Protein AF-A0A959NZ30-F1 (afdb_monomer_lite)

Foldseek 3Di:
DDLPPDPPPPPDLDELVNVVVSCVVVVNDPVNSVVVLVVVLVVVLCVLVCLVPDPDDPVVSVVVVVVSVVSCVSHVRDHDRPPPPPDDD

Secondary structure (DSSP, 8-state):
--TTS-S-SS-----HHHHHHHHHHTT--HHHHHHHHHHHHHHHHHHHHHHHTSS--HHHHHHHHHHHHHHHHHTT---------S---

Structure (mmCIF, N/CA/C/O backbone):
data_AF-A0A959NZ30-F1
#
_entry.id   AF-A0A959NZ30-F1
#
loop_
_atom_site.group_PDB
_atom_site.id
_atom_site.type_symbol
_atom_site.label_atom_id
_atom_site.label_alt_id
_atom_site.label_comp_id
_atom_site.label_asym_id
_atom_site.label_entity_id
_atom_site.label_seq_id
_atom_site.pdbx_PDB_ins_code
_atom_site.Cartn_x
_atom_site.Cartn_y
_atom_site.Cartn_z
_atom_site.occupancy
_atom_site.B_iso_or_equiv
_atom_site.auth_seq_id
_atom_site.auth_comp_id
_atom_site.auth_asym_id
_atom_site.auth_atom_id
_atom_site.pdbx_PDB_model_num
ATOM 1 N N . GLU A 1 1 ? -5.997 4.622 -20.807 1.00 35.75 1 GLU A N 1
ATOM 2 C CA . GLU A 1 1 ? -5.985 3.169 -21.071 1.00 35.75 1 GLU A CA 1
ATOM 3 C C . GLU A 1 1 ? -6.396 2.427 -19.806 1.00 35.75 1 GLU A C 1
ATOM 5 O O . GLU A 1 1 ? -5.854 2.688 -18.735 1.00 35.75 1 GLU A O 1
ATOM 10 N N . GLU A 1 2 ? -7.446 1.613 -19.906 1.00 38.66 2 GLU A N 1
ATOM 11 C CA . GLU A 1 2 ? -8.105 0.925 -18.793 1.00 38.66 2 GLU A CA 1
ATOM 12 C C . GLU A 1 2 ? -7.210 -0.160 -18.171 1.00 38.66 2 GLU A C 1
ATOM 14 O O . GLU A 1 2 ? -7.193 -1.306 -18.610 1.00 38.66 2 GLU A O 1
ATOM 19 N N . LEU A 1 3 ? -6.517 0.160 -17.074 1.00 53.78 3 LEU A N 1
ATOM 20 C CA . LEU A 1 3 ? -5.836 -0.852 -16.249 1.00 53.78 3 LEU A CA 1
ATOM 21 C C . LEU A 1 3 ? -6.815 -1.773 -15.484 1.00 53.78 3 LEU A C 1
ATOM 23 O O . LEU A 1 3 ? -6.396 -2.746 -14.859 1.00 53.78 3 LEU A O 1
ATOM 27 N N . ALA A 1 4 ? -8.112 -1.451 -15.496 1.00 58.81 4 ALA A N 1
ATOM 28 C CA . ALA A 1 4 ? -9.146 -2.119 -14.708 1.00 58.81 4 ALA A CA 1
ATOM 29 C C . ALA A 1 4 ? -9.627 -3.465 -15.294 1.00 58.81 4 ALA A C 1
ATOM 31 O O . ALA A 1 4 ? -10.254 -4.246 -14.581 1.00 58.81 4 ALA A O 1
ATOM 32 N N . LEU A 1 5 ? -9.325 -3.783 -1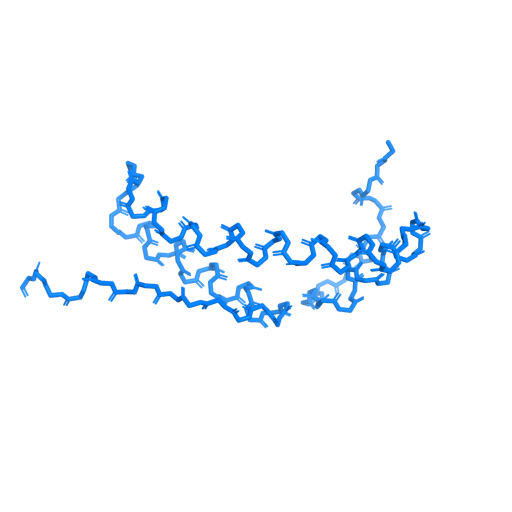6.559 1.00 59.25 5 LEU A N 1
ATOM 33 C CA . LEU A 1 5 ? -9.988 -4.865 -17.301 1.00 59.25 5 LEU A CA 1
ATOM 34 C C . LEU A 1 5 ? -9.031 -5.968 -17.782 1.00 59.25 5 LEU A C 1
ATOM 36 O O . LEU A 1 5 ? -8.901 -6.193 -18.979 1.00 59.25 5 LEU A O 1
ATOM 40 N N . LYS A 1 6 ? -8.386 -6.700 -16.855 1.00 51.56 6 LYS A N 1
ATOM 41 C CA . LYS A 1 6 ? -8.047 -8.140 -17.048 1.00 51.56 6 LYS A CA 1
ATOM 42 C C . LYS A 1 6 ? -7.416 -8.857 -15.844 1.00 51.56 6 LYS A C 1
ATOM 44 O O . LYS A 1 6 ? -6.687 -9.830 -16.033 1.00 51.56 6 LYS A O 1
ATOM 49 N N . GLN A 1 7 ? -7.682 -8.471 -14.594 1.00 47.06 7 GLN A N 1
ATOM 50 C CA . GLN A 1 7 ? -7.389 -9.412 -13.504 1.00 47.06 7 GLN A CA 1
ATOM 51 C C . GLN A 1 7 ? -8.501 -10.456 -13.440 1.00 47.06 7 GLN A C 1
ATOM 53 O O . GLN A 1 7 ? -9.579 -10.218 -12.911 1.00 47.06 7 GLN A O 1
ATOM 58 N N . ASN A 1 8 ? -8.209 -11.596 -14.065 1.00 44.06 8 ASN A N 1
ATOM 59 C CA . ASN A 1 8 ? -8.989 -12.825 -14.094 1.00 44.06 8 ASN A CA 1
ATOM 60 C C . ASN A 1 8 ? -9.858 -12.993 -12.832 1.00 44.06 8 ASN A C 1
ATOM 62 O O . ASN A 1 8 ? -9.357 -13.176 -11.720 1.00 44.06 8 ASN A O 1
ATOM 66 N N . SER A 1 9 ? -11.166 -12.906 -13.046 1.00 46.59 9 SER A N 1
ATOM 67 C CA . SER A 1 9 ? -12.272 -12.706 -12.109 1.00 46.59 9 SER A CA 1
ATOM 68 C C . SER A 1 9 ? -12.534 -13.874 -11.144 1.00 46.59 9 SER A C 1
ATOM 70 O O . SER A 1 9 ? -13.681 -14.204 -10.847 1.00 46.59 9 SER A O 1
ATOM 72 N N . LYS A 1 10 ? -11.498 -14.552 -10.638 1.00 48.44 10 LYS A N 1
ATOM 73 C CA . LYS A 1 10 ? -11.641 -15.803 -9.880 1.00 48.44 10 LYS A CA 1
ATOM 74 C C . LYS A 1 10 ? -11.062 -15.706 -8.472 1.00 48.44 10 LYS A C 1
AT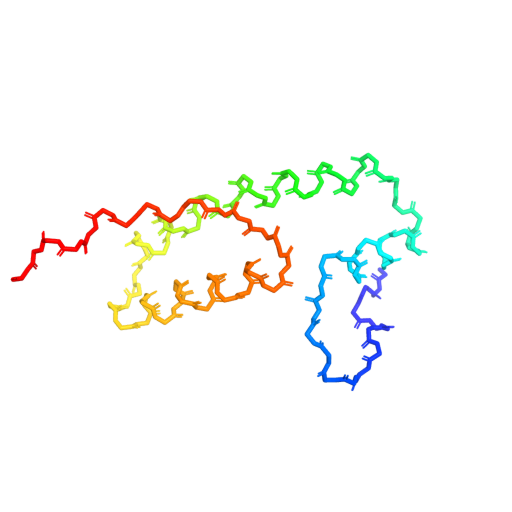OM 76 O O . LYS A 1 10 ? -10.074 -16.361 -8.178 1.00 48.44 10 LYS A O 1
ATOM 81 N N . LYS A 1 11 ? -11.696 -14.905 -7.602 1.00 54.75 11 LYS A N 1
ATOM 82 C CA . LYS A 1 11 ? -11.648 -14.992 -6.117 1.00 54.75 11 LYS A CA 1
ATOM 83 C C . LYS A 1 11 ? -10.271 -15.317 -5.486 1.00 54.75 11 LYS A C 1
ATOM 85 O O . LYS A 1 11 ? -10.210 -15.997 -4.463 1.00 54.75 11 LYS A O 1
ATOM 90 N N . ARG A 1 12 ? -9.154 -14.879 -6.076 1.00 59.78 12 ARG A N 1
ATOM 91 C CA . ARG A 1 12 ? -7.802 -15.228 -5.616 1.00 59.78 12 ARG A CA 1
ATOM 92 C C . ARG A 1 12 ? -7.211 -14.019 -4.895 1.00 59.78 12 ARG A C 1
ATOM 94 O O . ARG A 1 12 ? -7.304 -12.901 -5.391 1.00 59.78 12 ARG A O 1
ATOM 101 N N . LYS A 1 13 ? -6.657 -14.233 -3.696 1.00 69.19 13 LYS A N 1
ATOM 102 C CA . LYS A 1 13 ? -5.973 -13.187 -2.916 1.00 69.19 13 LYS A CA 1
ATOM 103 C C . LYS A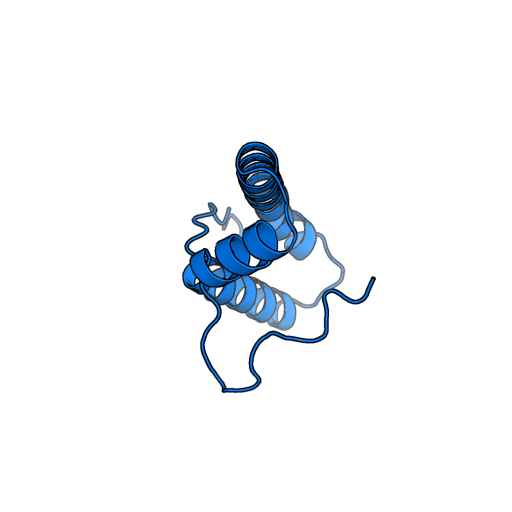 1 13 ? -4.794 -12.672 -3.750 1.00 69.19 13 LYS A C 1
ATOM 105 O O . LYS A 1 13 ? -3.867 -13.442 -3.987 1.00 69.19 13 LYS A O 1
ATOM 110 N N . LEU A 1 14 ? -4.867 -11.422 -4.210 1.00 75.88 14 LEU A N 1
ATOM 111 C CA . LEU A 1 14 ? -3.823 -10.792 -5.019 1.00 75.88 14 LEU A CA 1
ATOM 112 C C . LEU A 1 14 ? -2.541 -10.666 -4.200 1.00 75.88 14 LEU A C 1
ATOM 114 O O . LEU A 1 14 ? -2.551 -10.101 -3.106 1.00 75.88 14 LEU A O 1
ATOM 118 N N . LYS A 1 15 ? -1.446 -11.194 -4.735 1.00 83.06 15 LYS A N 1
ATOM 119 C CA . LYS A 1 15 ? -0.106 -11.121 -4.160 1.00 83.06 15 LYS A CA 1
ATOM 120 C C . LYS A 1 15 ? 0.722 -10.083 -4.902 1.00 83.06 15 LYS A C 1
ATOM 122 O O . LYS A 1 15 ? 0.449 -9.741 -6.049 1.00 83.06 15 LYS A O 1
ATOM 127 N N . ARG A 1 16 ? 1.824 -9.655 -4.286 1.00 83.75 16 ARG A N 1
ATOM 128 C CA . ARG A 1 16 ? 2.810 -8.752 -4.904 1.00 83.75 16 ARG A CA 1
ATOM 129 C C . ARG A 1 16 ? 3.271 -9.209 -6.296 1.00 83.75 16 ARG A C 1
ATOM 131 O O . ARG A 1 16 ? 3.446 -8.380 -7.182 1.00 83.75 16 ARG A O 1
ATOM 138 N N . LYS A 1 17 ? 3.423 -10.525 -6.492 1.00 83.19 17 LYS A N 1
ATOM 139 C CA . LYS A 1 17 ? 3.804 -11.128 -7.779 1.00 83.19 17 LYS A CA 1
ATOM 140 C C . LYS A 1 17 ? 2.779 -10.856 -8.883 1.00 83.19 17 LYS A C 1
ATOM 142 O O . LYS A 1 17 ? 3.185 -10.487 -9.976 1.00 83.19 17 LYS A O 1
ATOM 147 N N . ASP A 1 18 ? 1.484 -10.922 -8.574 1.00 83.19 18 ASP A N 1
ATOM 148 C CA . ASP A 1 18 ? 0.417 -10.663 -9.552 1.00 83.19 18 ASP A CA 1
ATOM 149 C C . ASP A 1 18 ? 0.469 -9.214 -10.067 1.00 83.19 18 ASP A C 1
ATOM 151 O O . ASP A 1 18 ? 0.259 -8.947 -11.250 1.00 83.19 18 ASP A O 1
ATOM 155 N N . PHE A 1 19 ? 0.809 -8.265 -9.187 1.00 83.31 19 PHE A N 1
ATOM 156 C CA . PHE A 1 19 ? 1.023 -6.869 -9.567 1.00 83.31 19 PHE A CA 1
ATOM 157 C C . PHE A 1 19 ? 2.287 -6.694 -10.411 1.00 83.31 19 PHE A C 1
ATOM 159 O O . PHE A 1 19 ? 2.248 -5.985 -11.413 1.00 83.31 19 PHE A O 1
ATOM 166 N N . ASN A 1 20 ? 3.391 -7.349 -10.043 1.00 85.31 20 ASN A N 1
ATOM 167 C CA . ASN A 1 20 ? 4.624 -7.307 -10.832 1.00 85.31 20 ASN A CA 1
ATOM 168 C C . ASN A 1 20 ? 4.409 -7.871 -12.242 1.00 85.31 20 ASN A C 1
ATOM 170 O O . ASN A 1 20 ? 4.833 -7.247 -13.207 1.00 85.31 20 ASN A O 1
ATOM 174 N N . GLU A 1 21 ? 3.702 -8.994 -12.378 1.00 85.31 21 GLU A N 1
ATOM 175 C CA . GLU A 1 21 ? 3.367 -9.583 -13.678 1.00 85.31 21 GLU A CA 1
ATOM 176 C C . GLU A 1 21 ? 2.466 -8.672 -14.515 1.00 85.31 21 GLU A C 1
ATOM 178 O O . GLU A 1 21 ? 2.682 -8.530 -15.716 1.00 85.31 21 GLU A O 1
ATOM 183 N N . ALA A 1 22 ? 1.464 -8.035 -13.901 1.00 83.38 22 ALA A N 1
ATOM 184 C CA . ALA A 1 22 ? 0.598 -7.086 -14.596 1.00 83.38 22 ALA A CA 1
ATOM 185 C C . ALA A 1 22 ? 1.376 -5.849 -15.078 1.00 83.38 22 ALA A C 1
ATOM 187 O O . ALA A 1 22 ? 1.204 -5.420 -16.216 1.00 83.38 22 ALA A O 1
ATOM 188 N N . MET A 1 23 ? 2.266 -5.310 -14.242 1.00 86.62 23 MET A N 1
ATOM 189 C CA . MET A 1 23 ? 3.114 -4.168 -14.593 1.00 86.62 23 MET A CA 1
ATOM 190 C C . MET A 1 23 ? 4.146 -4.525 -15.670 1.00 86.62 23 MET A C 1
ATOM 192 O O . MET A 1 23 ? 4.353 -3.745 -16.595 1.00 86.62 23 MET A O 1
ATOM 196 N N . ALA A 1 24 ? 4.737 -5.719 -15.601 1.00 83.69 24 ALA A N 1
ATOM 197 C CA . ALA A 1 24 ? 5.647 -6.219 -16.628 1.00 83.69 24 ALA A CA 1
ATOM 198 C C . ALA A 1 24 ? 4.930 -6.415 -17.976 1.00 83.69 24 ALA A C 1
ATOM 200 O O . ALA A 1 24 ? 5.455 -6.023 -19.015 1.00 83.69 24 ALA A O 1
ATOM 201 N N . LYS A 1 25 ? 3.698 -6.946 -17.969 1.00 85.75 25 LYS A N 1
ATOM 202 C CA . LYS A 1 25 ? 2.844 -7.044 -19.171 1.00 85.75 25 LYS A CA 1
ATOM 203 C C . LYS A 1 25 ? 2.493 -5.678 -19.757 1.00 85.75 25 LYS A C 1
ATOM 205 O O . LYS A 1 25 ? 2.362 -5.563 -20.968 1.00 85.75 25 LYS A O 1
ATOM 210 N N . ALA A 1 26 ? 2.384 -4.657 -18.913 1.00 84.38 26 ALA A N 1
ATOM 211 C CA . ALA A 1 26 ? 2.209 -3.266 -19.320 1.00 84.38 26 ALA A CA 1
ATOM 212 C C . ALA A 1 26 ? 3.528 -2.581 -19.743 1.00 84.38 26 ALA A C 1
ATOM 214 O O . ALA A 1 26 ? 3.567 -1.359 -19.840 1.00 84.38 26 ALA A O 1
ATOM 215 N N . GLN A 1 27 ? 4.609 -3.346 -19.960 1.00 87.25 27 GLN A N 1
ATOM 216 C CA . GLN A 1 27 ? 5.932 -2.852 -20.365 1.00 87.25 27 GLN A CA 1
ATOM 217 C C . GLN A 1 27 ? 6.534 -1.814 -19.400 1.00 87.25 27 GLN A C 1
ATOM 219 O O . GLN A 1 27 ? 7.370 -0.996 -19.785 1.00 87.25 27 GLN A O 1
ATOM 224 N N . ILE A 1 28 ? 6.146 -1.850 -18.121 1.00 87.06 28 ILE A N 1
ATOM 225 C CA . ILE A 1 28 ? 6.721 -0.972 -17.101 1.00 87.06 28 ILE A CA 1
ATOM 226 C C . ILE A 1 28 ? 8.116 -1.501 -16.729 1.00 87.06 28 ILE A C 1
ATOM 228 O O . ILE A 1 28 ? 8.238 -2.668 -16.347 1.00 87.06 28 ILE A O 1
ATOM 232 N N . PRO A 1 29 ? 9.171 -0.663 -16.769 1.00 90.19 29 PRO A N 1
ATOM 233 C CA . PRO A 1 29 ? 10.519 -1.083 -16.400 1.00 90.19 29 PRO A CA 1
ATOM 234 C C . PRO A 1 29 ? 10.602 -1.581 -14.955 1.00 90.19 29 PRO A C 1
ATOM 236 O O . PRO A 1 29 ? 10.038 -0.969 -14.046 1.00 90.19 29 PRO A O 1
ATOM 239 N N . GLU A 1 30 ? 11.397 -2.621 -14.706 1.00 86.44 30 GLU A N 1
ATOM 240 C CA . GLU A 1 30 ? 11.564 -3.212 -13.369 1.00 86.44 30 GLU A CA 1
ATOM 241 C C . GLU A 1 30 ? 12.010 -2.181 -12.318 1.00 86.44 30 GLU A C 1
ATOM 243 O O . GLU A 1 30 ? 11.468 -2.126 -11.214 1.00 86.44 30 GLU A O 1
ATOM 248 N N . LYS A 1 31 ? 12.900 -1.255 -12.701 1.00 89.38 31 LYS A N 1
ATOM 249 C CA . LYS A 1 31 ? 13.328 -0.130 -11.853 1.00 89.38 31 LYS A CA 1
ATOM 250 C C . LYS A 1 31 ? 12.170 0.802 -11.476 1.00 89.38 31 LYS A C 1
ATOM 252 O O . LYS A 1 31 ? 12.126 1.330 -10.364 1.00 89.38 31 LYS A O 1
ATOM 257 N N . ALA A 1 32 ? 11.216 1.016 -12.382 1.00 88.25 32 ALA A N 1
ATOM 258 C CA . ALA A 1 32 ? 10.025 1.816 -12.108 1.00 88.25 32 ALA A CA 1
ATOM 259 C C . ALA A 1 32 ? 9.055 1.074 -11.174 1.00 88.25 32 ALA A C 1
ATOM 261 O O . ALA A 1 32 ? 8.500 1.693 -10.264 1.00 88.25 32 ALA A O 1
ATOM 262 N N . ILE A 1 33 ? 8.921 -0.248 -11.327 1.00 87.00 33 ILE A N 1
ATOM 263 C CA . ILE A 1 33 ? 8.147 -1.115 -10.424 1.00 87.00 33 ILE A CA 1
ATOM 264 C C . ILE A 1 33 ? 8.745 -1.092 -9.010 1.00 87.00 33 ILE A C 1
ATOM 266 O O . ILE A 1 33 ? 8.027 -0.905 -8.026 1.00 87.00 33 ILE A O 1
ATOM 270 N N . GLU A 1 34 ? 10.065 -1.221 -8.881 1.00 88.69 34 GLU A N 1
ATOM 271 C CA . GLU A 1 34 ? 10.753 -1.152 -7.589 1.00 88.69 34 GLU A CA 1
ATOM 272 C C . GLU A 1 34 ? 10.561 0.220 -6.923 1.00 88.69 34 GLU A C 1
ATOM 274 O O . GLU A 1 34 ? 10.211 0.307 -5.741 1.00 88.69 34 GLU A O 1
ATOM 279 N N . ASN A 1 35 ? 10.709 1.303 -7.692 1.00 91.44 35 ASN A N 1
ATOM 280 C CA . ASN A 1 35 ? 10.463 2.663 -7.215 1.00 91.44 35 ASN A CA 1
ATOM 281 C C . ASN A 1 35 ? 9.008 2.870 -6.774 1.00 91.44 35 ASN A C 1
ATOM 283 O O . ASN A 1 35 ? 8.764 3.556 -5.779 1.00 91.44 35 ASN A O 1
ATOM 287 N N . LEU A 1 36 ? 8.042 2.267 -7.471 1.00 89.81 36 LEU A N 1
ATOM 288 C CA . LEU A 1 36 ? 6.636 2.300 -7.082 1.00 89.81 36 LEU A CA 1
ATOM 289 C C . LEU A 1 36 ? 6.425 1.615 -5.731 1.00 89.81 36 LEU A C 1
ATOM 291 O O . LEU A 1 36 ? 5.799 2.202 -4.848 1.00 89.81 36 LEU A O 1
ATOM 295 N N . TRP A 1 37 ? 6.993 0.424 -5.527 1.00 87.81 37 TRP A N 1
ATOM 296 C CA . TRP A 1 37 ? 6.916 -0.275 -4.241 1.00 87.81 37 TRP A CA 1
ATOM 297 C C . TRP A 1 37 ? 7.574 0.518 -3.112 1.00 87.81 37 TRP A C 1
ATOM 299 O O . TRP A 1 37 ? 6.995 0.623 -2.031 1.00 87.81 37 TRP A O 1
ATOM 309 N N . LYS A 1 38 ? 8.735 1.138 -3.358 1.00 88.25 38 LYS A N 1
ATOM 310 C CA . LYS A 1 38 ? 9.401 2.024 -2.387 1.00 88.25 38 LYS A CA 1
ATOM 311 C C . LYS A 1 38 ? 8.513 3.210 -2.008 1.00 88.25 38 LYS A C 1
ATOM 313 O O . LYS A 1 38 ? 8.323 3.478 -0.821 1.00 88.25 38 LYS A O 1
ATOM 318 N N . LYS A 1 39 ? 7.911 3.884 -2.995 1.00 88.38 39 LYS A N 1
ATOM 319 C CA . LYS A 1 39 ? 6.966 4.990 -2.763 1.00 88.38 39 LYS A CA 1
ATOM 320 C C . LYS A 1 39 ? 5.725 4.529 -2.001 1.00 88.38 39 LYS A C 1
ATOM 322 O O . LYS A 1 39 ? 5.303 5.216 -1.077 1.00 88.38 39 LYS A O 1
ATOM 327 N N . LYS A 1 40 ? 5.165 3.364 -2.341 1.00 86.00 40 LYS A N 1
ATOM 328 C CA . LYS A 1 40 ? 4.019 2.782 -1.628 1.00 86.00 40 LYS A CA 1
ATOM 329 C C . LYS A 1 40 ? 4.360 2.472 -0.174 1.00 86.00 40 LYS A C 1
ATOM 331 O O . LYS A 1 40 ? 3.619 2.908 0.698 1.00 86.00 40 LYS A O 1
ATOM 336 N N . LYS A 1 41 ? 5.499 1.824 0.095 1.00 85.69 41 LYS A N 1
ATOM 337 C CA . LYS A 1 41 ? 5.965 1.546 1.463 1.00 85.69 41 LYS A CA 1
ATOM 338 C C . LYS A 1 41 ? 6.111 2.833 2.276 1.00 85.69 41 LYS A C 1
ATOM 340 O O . LYS A 1 41 ? 5.588 2.900 3.382 1.00 85.69 41 LYS A O 1
ATOM 345 N N . LYS A 1 42 ? 6.750 3.863 1.707 1.00 85.69 42 LYS A N 1
ATOM 346 C CA . LYS A 1 42 ? 6.899 5.173 2.359 1.00 85.69 42 LYS A CA 1
ATOM 347 C C . LYS A 1 42 ? 5.548 5.842 2.629 1.00 85.69 42 LYS A C 1
ATOM 349 O O . LYS A 1 42 ? 5.332 6.369 3.708 1.00 85.69 42 LYS A O 1
ATOM 354 N N . GLY A 1 43 ? 4.625 5.793 1.669 1.00 84.81 43 GLY A N 1
ATOM 355 C CA . GLY A 1 43 ? 3.285 6.360 1.832 1.00 84.81 43 GLY A CA 1
ATOM 356 C C . GLY A 1 43 ? 2.475 5.668 2.929 1.00 84.81 43 GLY A C 1
ATOM 357 O O . GLY A 1 43 ? 1.832 6.347 3.721 1.00 84.81 43 GLY A O 1
ATOM 358 N N . MET A 1 44 ? 2.548 4.335 3.012 1.00 83.31 44 MET A N 1
ATOM 359 C CA . MET A 1 44 ? 1.813 3.556 4.016 1.00 83.31 44 MET A CA 1
ATOM 360 C C . MET A 1 44 ? 2.258 3.846 5.451 1.00 83.31 44 MET A C 1
ATOM 362 O O . MET A 1 44 ? 1.426 3.780 6.349 1.00 83.31 44 MET A O 1
ATOM 366 N N . GLN A 1 45 ? 3.522 4.220 5.680 1.00 82.69 45 GLN A N 1
ATOM 367 C CA . GLN A 1 45 ? 3.990 4.626 7.015 1.00 82.69 45 GLN A CA 1
ATOM 368 C C . GLN A 1 45 ? 3.185 5.810 7.573 1.00 82.69 45 GLN A C 1
ATOM 370 O O . GLN A 1 45 ? 2.908 5.852 8.767 1.00 82.69 45 GLN A O 1
ATOM 375 N N . ASN A 1 46 ? 2.736 6.714 6.700 1.00 84.44 46 ASN A N 1
ATOM 376 C CA . ASN A 1 46 ? 1.979 7.900 7.094 1.00 84.44 46 ASN A CA 1
ATOM 377 C C . ASN A 1 46 ? 0.471 7.627 7.223 1.00 84.44 46 ASN A C 1
ATOM 379 O O . ASN A 1 46 ? -0.257 8.447 7.773 1.00 84.44 46 ASN A O 1
ATOM 383 N N . TRP A 1 47 ? -0.034 6.500 6.707 1.00 85.44 47 TRP A N 1
ATOM 384 C CA . TRP A 1 47 ? -1.474 6.215 6.715 1.00 85.44 47 TRP A CA 1
ATOM 385 C C . TRP A 1 47 ? -2.015 6.060 8.130 1.00 85.44 47 TRP A C 1
ATOM 387 O O . TRP A 1 47 ? -3.096 6.563 8.415 1.00 85.44 47 TRP A O 1
ATOM 397 N N . THR A 1 48 ? -1.252 5.430 9.021 1.00 80.38 48 THR A N 1
ATOM 398 C CA . THR A 1 48 ? -1.632 5.262 10.429 1.00 80.38 48 THR A CA 1
ATOM 399 C C . THR A 1 48 ? -1.877 6.614 11.096 1.00 80.38 48 THR A C 1
ATOM 401 O O . THR A 1 48 ? -2.917 6.815 11.716 1.00 80.38 48 THR A O 1
ATOM 404 N N . GLU A 1 49 ? -0.962 7.566 10.910 1.00 83.81 49 GLU A N 1
ATOM 405 C CA . GLU A 1 49 ? -1.065 8.912 11.477 1.00 83.81 49 GLU A CA 1
ATOM 406 C C . GLU A 1 49 ? -2.243 9.694 10.880 1.00 83.81 49 GLU A C 1
ATOM 408 O O . GLU A 1 49 ? -3.025 10.291 11.615 1.00 83.81 49 GLU A O 1
ATOM 413 N N . LEU A 1 50 ? -2.441 9.621 9.560 1.00 85.75 50 LEU A N 1
ATOM 414 C CA . LEU A 1 50 ? -3.585 10.254 8.894 1.00 85.75 50 LEU A CA 1
ATOM 415 C C . LEU A 1 50 ? -4.923 9.699 9.394 1.00 85.75 50 LEU A C 1
ATOM 417 O O . LEU A 1 50 ? -5.873 10.451 9.587 1.00 85.75 50 LEU A O 1
ATOM 421 N N . ILE A 1 51 ? -5.000 8.390 9.630 1.00 85.69 51 ILE A N 1
ATOM 422 C CA . ILE A 1 51 ? -6.198 7.720 10.142 1.00 85.69 51 ILE A CA 1
ATOM 423 C C . ILE A 1 51 ? -6.449 8.105 11.604 1.00 85.69 51 ILE A C 1
ATOM 425 O O . ILE A 1 51 ? -7.595 8.350 11.984 1.00 85.69 51 ILE A O 1
ATOM 429 N N . ILE A 1 52 ? -5.396 8.235 12.414 1.00 81.06 52 ILE A N 1
ATOM 430 C CA . ILE A 1 52 ? -5.490 8.716 13.799 1.00 81.06 52 ILE A CA 1
ATOM 431 C C . ILE A 1 52 ? -5.924 10.188 13.863 1.00 81.06 52 ILE A C 1
ATOM 433 O O . ILE A 1 52 ? -6.736 10.549 14.714 1.00 81.06 52 ILE A O 1
ATOM 437 N N . ASN A 1 53 ? -5.445 11.030 12.954 1.00 85.56 53 ASN A N 1
ATOM 438 C CA . ASN A 1 53 ? -5.777 12.457 12.931 1.00 85.56 53 ASN A CA 1
ATOM 439 C C . ASN A 1 53 ? -7.057 12.769 12.137 1.00 85.56 53 ASN A C 1
ATOM 441 O O . ASN A 1 53 ? -7.466 13.922 12.038 1.00 85.56 53 ASN A O 1
ATOM 445 N N . SER A 1 54 ? -7.704 11.752 11.566 1.00 85.50 54 SER A N 1
ATOM 446 C CA . SER A 1 54 ? -8.954 11.915 10.826 1.00 85.50 54 SER A CA 1
ATOM 447 C C . SER A 1 54 ? -10.169 12.055 11.750 1.00 85.50 54 SER A C 1
ATOM 449 O O . SER A 1 54 ? -10.200 11.512 12.857 1.00 85.50 54 SER A O 1
ATOM 451 N N . PHE A 1 55 ? -11.225 12.696 11.241 1.00 87.19 55 PHE A N 1
ATOM 452 C CA . PHE A 1 55 ? -12.536 12.845 11.896 1.00 87.19 55 PHE A CA 1
ATOM 453 C C . PHE A 1 55 ? -13.359 11.536 11.960 1.00 87.19 55 PHE A C 1
ATOM 455 O O . PHE A 1 55 ? -14.585 11.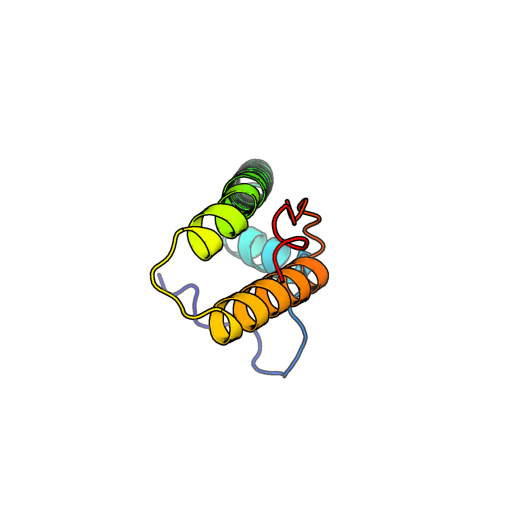559 12.039 1.00 87.19 55 PHE A O 1
ATOM 462 N N . ILE A 1 56 ? -12.696 10.378 11.895 1.00 85.00 56 ILE A N 1
ATOM 463 C CA . ILE A 1 56 ? -13.312 9.050 11.926 1.00 85.00 56 ILE A CA 1
ATOM 464 C C . ILE A 1 56 ? -13.472 8.596 13.384 1.00 85.00 56 ILE A C 1
ATOM 466 O O . ILE A 1 56 ? -12.548 8.731 14.191 1.00 85.00 56 ILE A O 1
ATOM 470 N N . GLY A 1 57 ? -14.627 8.009 13.717 1.00 87.12 57 GLY A N 1
ATOM 471 C CA . GLY A 1 57 ? -14.896 7.468 15.054 1.00 87.12 57 GLY A CA 1
ATOM 472 C C . GLY A 1 57 ? -13.962 6.310 15.433 1.00 87.12 57 GLY A C 1
ATOM 473 O O . GLY A 1 57 ? -13.511 5.555 14.570 1.00 87.12 57 GLY A O 1
ATOM 474 N N . SER A 1 58 ? -13.702 6.124 16.731 1.00 83.12 58 SER A N 1
ATOM 475 C CA . SER A 1 58 ? -12.732 5.140 17.256 1.00 83.12 58 SER A CA 1
ATOM 476 C C . SER A 1 58 ? -12.929 3.720 16.709 1.00 83.12 58 SER A C 1
ATOM 478 O O . SER A 1 58 ? -11.983 3.107 16.224 1.00 83.12 58 SER A O 1
ATOM 480 N N . LYS A 1 59 ? -14.173 3.231 16.670 1.00 86.75 59 LYS A N 1
ATOM 481 C CA . LYS A 1 59 ? -14.506 1.901 16.133 1.00 86.75 59 LYS A CA 1
ATOM 482 C C . LYS A 1 59 ? -14.171 1.749 14.643 1.00 86.75 59 LYS A C 1
ATOM 484 O O . LYS A 1 59 ? -13.678 0.714 14.212 1.00 86.75 59 LYS A O 1
ATOM 489 N N . GLN A 1 60 ? -14.451 2.773 13.839 1.00 86.50 60 GLN A N 1
ATOM 490 C CA . GLN A 1 60 ? -14.180 2.749 12.397 1.00 86.50 60 GLN A CA 1
ATOM 491 C C . GLN A 1 60 ? -12.676 2.846 12.118 1.00 86.50 60 GLN A C 1
ATOM 493 O O . GLN A 1 60 ? -12.178 2.218 11.186 1.00 86.50 60 GLN A O 1
ATOM 498 N N . ARG A 1 61 ? -11.953 3.591 12.958 1.00 87.06 61 ARG A N 1
ATOM 499 C CA . ARG A 1 61 ? -10.496 3.705 12.921 1.00 87.06 61 ARG A CA 1
ATOM 500 C C . ARG A 1 61 ? -9.818 2.356 13.142 1.00 87.06 61 ARG A C 1
ATOM 502 O O . ARG A 1 61 ? -8.957 1.986 12.353 1.00 87.06 61 ARG A O 1
ATOM 509 N N . GLU A 1 62 ? -10.233 1.616 14.168 1.00 86.69 62 GLU A N 1
ATOM 510 C CA . GLU A 1 62 ? -9.708 0.277 14.467 1.00 86.69 62 GLU A CA 1
ATOM 511 C C . GLU A 1 62 ? -9.933 -0.692 13.304 1.00 86.69 62 GLU A C 1
ATOM 513 O O . GLU A 1 62 ? -8.979 -1.302 12.826 1.00 86.69 62 GLU A O 1
ATOM 518 N N . ILE A 1 63 ? -11.163 -0.750 12.778 1.00 89.25 63 ILE A N 1
ATOM 519 C CA . ILE A 1 63 ? -11.500 -1.590 11.617 1.00 89.25 63 ILE A CA 1
ATOM 520 C C . ILE A 1 63 ? -10.628 -1.222 10.411 1.00 89.25 63 ILE A C 1
ATOM 522 O O . ILE A 1 63 ? -10.142 -2.096 9.694 1.00 89.25 63 ILE A O 1
ATOM 526 N N . LEU A 1 64 ? -10.413 0.071 10.165 1.00 87.62 64 LEU A N 1
ATOM 527 C CA . LEU A 1 64 ? -9.614 0.527 9.033 1.00 87.62 64 LEU A CA 1
ATOM 528 C C . LEU A 1 64 ? -8.136 0.144 9.184 1.00 87.62 64 LEU A C 1
ATOM 530 O O . LEU A 1 64 ? -7.529 -0.313 8.215 1.00 87.62 64 LEU A O 1
ATOM 534 N N . LEU A 1 65 ? -7.566 0.290 10.382 1.00 85.69 65 LEU A N 1
ATOM 535 C CA . LEU A 1 65 ? -6.191 -0.123 10.670 1.00 85.69 65 LEU A CA 1
ATOM 536 C C . LEU A 1 65 ? -6.017 -1.638 10.508 1.00 85.69 65 LEU A C 1
ATOM 538 O O . LEU A 1 65 ? -5.076 -2.071 9.839 1.00 85.69 65 LEU A O 1
ATOM 542 N N . GLU A 1 66 ? -6.956 -2.434 11.022 1.00 88.12 66 GLU A N 1
ATOM 543 C CA . GLU A 1 66 ? -6.957 -3.893 10.873 1.00 88.12 66 GLU A CA 1
ATOM 544 C C . GLU A 1 66 ? -7.043 -4.311 9.397 1.00 88.12 66 GLU A C 1
ATOM 546 O O . GLU A 1 66 ? -6.288 -5.169 8.930 1.00 88.12 66 GLU A O 1
ATOM 551 N N . LEU A 1 67 ? -7.911 -3.657 8.618 1.00 88.19 67 LEU A N 1
ATOM 552 C CA . LEU A 1 67 ? -8.027 -3.899 7.181 1.00 88.19 67 LEU A CA 1
ATOM 553 C C . LEU A 1 67 ? -6.731 -3.567 6.439 1.00 88.19 67 LEU A C 1
ATOM 555 O O . LEU A 1 67 ? -6.319 -4.332 5.563 1.00 88.19 67 LEU A O 1
ATOM 559 N N . ILE A 1 68 ? -6.078 -2.451 6.764 1.00 86.94 68 ILE A N 1
ATOM 560 C CA . ILE A 1 68 ? -4.808 -2.065 6.137 1.00 86.94 68 ILE A CA 1
ATOM 561 C C . ILE A 1 68 ? -3.722 -3.082 6.480 1.00 86.94 68 ILE A C 1
ATOM 563 O O . ILE A 1 68 ? -3.007 -3.517 5.577 1.00 86.94 68 ILE A O 1
ATOM 567 N N . GLU A 1 69 ? -3.628 -3.516 7.737 1.00 85.00 69 GLU A N 1
ATOM 568 C CA . GLU A 1 69 ? -2.670 -4.537 8.162 1.00 85.00 69 GLU A CA 1
ATO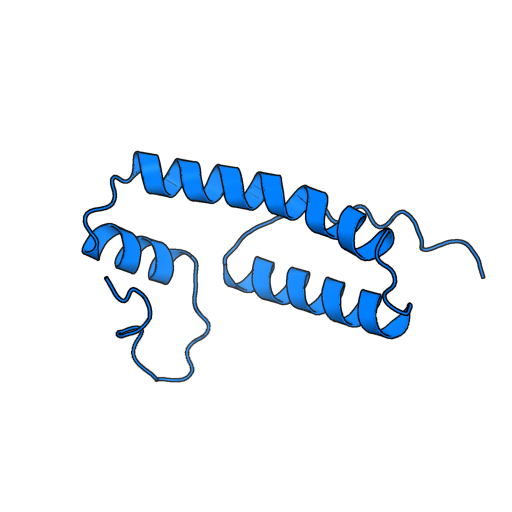M 569 C C . GLU A 1 69 ? -2.907 -5.865 7.429 1.00 85.00 69 GLU A C 1
ATOM 571 O O . GLU A 1 69 ? -1.980 -6.446 6.855 1.00 85.00 69 GLU A O 1
ATOM 576 N N . TYR A 1 70 ? -4.160 -6.321 7.368 1.00 87.44 70 TYR A N 1
ATOM 577 C CA . TYR A 1 70 ? -4.541 -7.535 6.653 1.00 87.44 70 TYR A CA 1
ATOM 578 C C . TYR A 1 70 ? -4.156 -7.468 5.171 1.00 87.44 70 TYR A C 1
ATOM 580 O O . TYR A 1 70 ? -3.566 -8.407 4.628 1.00 87.44 70 TYR A O 1
ATOM 588 N N . ARG A 1 71 ? -4.456 -6.351 4.501 1.00 85.62 71 ARG A N 1
ATOM 589 C CA . ARG A 1 71 ? -4.133 -6.152 3.082 1.00 85.62 71 ARG A CA 1
ATOM 590 C C . ARG A 1 71 ? -2.634 -6.042 2.842 1.00 85.62 71 ARG A C 1
ATOM 592 O O . ARG A 1 71 ? -2.149 -6.620 1.875 1.00 85.62 71 ARG A O 1
ATOM 599 N N . ALA A 1 72 ? -1.900 -5.365 3.717 1.00 85.88 72 ALA A N 1
ATOM 600 C CA . ALA A 1 72 ? -0.452 -5.248 3.611 1.00 85.88 72 ALA A CA 1
ATOM 601 C C . ALA A 1 72 ? 0.233 -6.617 3.729 1.00 85.88 72 ALA A C 1
ATOM 603 O O . ALA A 1 72 ? 1.091 -6.937 2.906 1.00 85.88 72 ALA A O 1
ATOM 604 N N . LYS A 1 73 ? -0.228 -7.475 4.654 1.00 85.50 73 LYS A N 1
ATOM 605 C CA . LYS A 1 73 ? 0.221 -8.874 4.768 1.00 85.50 73 LYS A C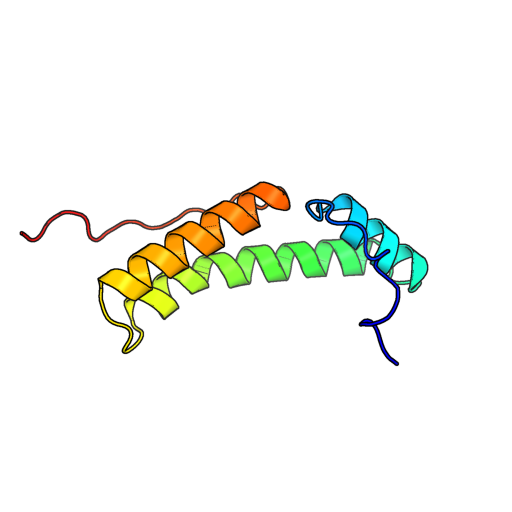A 1
ATOM 606 C C . LYS A 1 73 ? -0.039 -9.677 3.490 1.00 85.50 73 LYS A C 1
ATOM 608 O O . LYS A 1 73 ? 0.813 -10.457 3.079 1.00 85.50 73 LYS A O 1
ATOM 613 N N . GLN A 1 74 ? -1.179 -9.479 2.816 1.00 83.25 74 GLN A N 1
ATOM 614 C CA . GLN A 1 74 ? -1.486 -10.184 1.556 1.00 83.25 74 GLN A CA 1
ATOM 615 C C . GLN A 1 74 ? -0.480 -9.888 0.432 1.00 83.25 74 GLN A C 1
ATOM 617 O O . GLN A 1 74 ? -0.213 -10.759 -0.399 1.00 83.25 74 GLN A O 1
ATOM 622 N N . ILE A 1 75 ? 0.082 -8.679 0.412 1.00 85.50 75 ILE A N 1
ATOM 623 C CA . ILE A 1 75 ? 1.052 -8.229 -0.597 1.00 85.50 75 ILE A CA 1
ATOM 624 C C . ILE A 1 75 ? 2.483 -8.135 -0.056 1.00 85.50 75 ILE A C 1
ATOM 626 O O . ILE A 1 75 ? 3.335 -7.538 -0.710 1.00 85.50 75 ILE A O 1
ATOM 630 N N . ASP A 1 76 ? 2.749 -8.749 1.099 1.00 83.06 76 ASP A N 1
ATOM 631 C CA . ASP A 1 76 ? 4.075 -8.816 1.724 1.00 83.06 76 ASP A CA 1
ATOM 632 C C . ASP A 1 76 ? 4.730 -7.429 1.899 1.00 83.06 76 ASP A C 1
ATOM 634 O O . ASP A 1 76 ? 5.911 -7.196 1.621 1.00 83.06 76 ASP A O 1
ATOM 638 N N . LEU A 1 77 ? 3.910 -6.454 2.302 1.00 80.88 77 LEU A N 1
ATOM 639 C CA . LEU A 1 77 ? 4.342 -5.116 2.686 1.00 80.88 77 LEU A CA 1
ATOM 640 C C . LEU A 1 77 ? 4.388 -5.029 4.207 1.00 80.88 77 LEU A C 1
ATOM 642 O O . LEU A 1 77 ? 3.397 -4.712 4.858 1.00 80.88 77 LEU A O 1
ATOM 646 N N . ASN A 1 78 ? 5.569 -5.261 4.772 1.00 69.62 78 ASN A N 1
ATOM 647 C CA . ASN A 1 78 ? 5.812 -4.978 6.181 1.00 69.62 78 ASN A CA 1
ATOM 648 C C . ASN A 1 78 ? 5.977 -3.465 6.379 1.00 69.62 78 ASN A C 1
ATOM 650 O O . ASN A 1 78 ? 6.923 -2.854 5.864 1.00 69.62 78 ASN A O 1
ATOM 654 N N . PHE A 1 79 ? 5.053 -2.866 7.126 1.00 70.31 79 PHE A N 1
ATOM 655 C CA . PHE A 1 79 ? 5.128 -1.487 7.595 1.00 70.31 79 PHE A CA 1
ATOM 656 C C . PHE A 1 79 ? 4.977 -1.469 9.119 1.00 70.31 79 PHE A C 1
ATOM 658 O O . PHE A 1 79 ? 4.307 -2.324 9.693 1.00 70.31 79 PHE A O 1
ATOM 665 N N . ILE A 1 80 ? 5.660 -0.534 9.777 1.00 60.19 80 ILE A N 1
ATOM 666 C CA . ILE A 1 80 ? 5.611 -0.397 11.234 1.00 60.19 80 ILE A CA 1
ATOM 667 C C . ILE A 1 80 ? 4.337 0.375 11.575 1.00 60.19 80 ILE A C 1
ATOM 669 O O . ILE A 1 80 ? 4.170 1.518 11.148 1.00 60.19 80 ILE A O 1
ATOM 673 N N . LEU A 1 81 ? 3.438 -0.257 12.324 1.00 60.03 81 LEU A N 1
ATOM 674 C CA . LEU A 1 81 ? 2.305 0.417 12.945 1.00 60.03 81 LEU A CA 1
ATOM 675 C C . LEU A 1 81 ? 2.806 1.108 14.219 1.00 60.03 81 LEU A C 1
ATOM 677 O O . LEU A 1 81 ? 3.110 0.438 15.205 1.00 60.03 81 LEU A O 1
ATOM 681 N N . ASN A 1 82 ? 2.891 2.440 14.208 1.00 54.09 82 ASN A N 1
ATOM 682 C CA . ASN A 1 82 ? 3.104 3.220 15.429 1.00 54.09 82 ASN A CA 1
ATOM 683 C C . ASN A 1 82 ? 1.809 3.207 16.255 1.00 54.09 82 ASN A C 1
ATOM 685 O O . ASN A 1 82 ? 0.966 4.093 16.138 1.00 54.09 82 ASN A O 1
ATOM 689 N N . ASN A 1 83 ? 1.634 2.169 17.069 1.00 51.25 83 ASN A N 1
ATOM 690 C CA . ASN A 1 83 ? 0.530 2.049 18.017 1.00 51.25 83 ASN A CA 1
ATOM 691 C C . ASN A 1 83 ? 0.878 2.774 19.325 1.00 51.25 83 ASN A C 1
ATOM 693 O O . ASN A 1 83 ? 1.148 2.132 20.334 1.00 51.25 83 ASN A O 1
ATOM 697 N N . ASN A 1 84 ? 0.867 4.108 19.312 1.00 44.75 84 ASN A N 1
ATOM 698 C CA . ASN A 1 84 ? 1.150 4.909 20.511 1.00 44.75 84 ASN A CA 1
ATOM 699 C C . ASN A 1 84 ? -0.074 5.181 21.405 1.00 44.75 84 ASN A C 1
ATOM 701 O O . ASN A 1 84 ? 0.081 5.810 22.441 1.00 44.75 84 ASN A O 1
ATOM 705 N N . ASN A 1 85 ? -1.270 4.674 21.081 1.00 47.53 85 ASN A N 1
ATOM 706 C CA . ASN A 1 85 ? -2.496 5.016 21.820 1.00 47.53 85 ASN A CA 1
ATOM 707 C C . ASN A 1 85 ? -3.194 3.790 22.427 1.00 47.53 85 ASN A C 1
ATOM 709 O O . ASN A 1 85 ? -4.371 3.553 22.164 1.00 47.53 85 ASN A O 1
ATOM 713 N N . LYS A 1 86 ? -2.474 2.993 23.229 1.00 43.69 86 LYS A N 1
ATOM 714 C CA . LYS A 1 86 ? -3.084 1.934 24.061 1.00 43.69 86 LYS A CA 1
ATOM 715 C C . LYS A 1 86 ? -3.192 2.255 25.555 1.00 43.69 86 LYS A C 1
ATOM 717 O O . LYS A 1 86 ? -3.675 1.404 26.287 1.00 43.69 86 LYS A O 1
ATOM 722 N N . ASN A 1 87 ? -2.835 3.461 25.996 1.00 40.59 87 ASN A N 1
ATOM 723 C CA . ASN A 1 87 ? -2.955 3.858 27.400 1.00 40.59 87 ASN A CA 1
ATOM 724 C C . ASN A 1 87 ? -3.694 5.191 27.500 1.00 40.59 87 ASN A C 1
ATOM 726 O O . ASN A 1 87 ? -3.051 6.226 27.439 1.00 40.59 87 ASN A O 1
ATOM 730 N N . GLU A 1 88 ? -5.022 5.149 27.596 1.00 41.16 88 GLU A N 1
ATOM 731 C CA . GLU A 1 88 ? -5.845 6.186 28.244 1.00 41.16 88 GLU A CA 1
ATOM 732 C C . GLU A 1 88 ? -7.309 5.720 28.274 1.00 41.16 88 GLU A C 1
ATOM 734 O O . GLU A 1 88 ? -8.171 6.249 27.575 1.00 41.16 88 GLU A O 1
ATOM 739 N N . ARG A 1 89 ? -7.579 4.664 29.050 1.00 35.91 89 ARG A N 1
ATOM 740 C CA . ARG A 1 89 ? -8.852 4.441 29.749 1.00 35.91 89 ARG A CA 1
ATOM 741 C C . ARG A 1 89 ? -8.598 3.639 31.012 1.00 35.91 89 ARG A C 1
ATOM 743 O O . ARG A 1 89 ? -7.877 2.625 30.901 1.00 35.91 89 ARG A O 1
#

pLDDT: mean 76.03, std 16.37, range [35.75, 91.44]

Sequence (89 aa):
EELALKQNSKKRKLKRKDFNEAMAKAQIPEKAIENLWKKKKKGMQNWTELIINSFIGSKQREILLELIEYRAKQIDLNFILNNNNKNER

Radius of gyration: 16.14 Å; chains: 1; bounding box: 28×29×51 Å